Protein AF-A0A5K1FTR0-F1 (afdb_monomer_lite)

InterPro domains:
  IPR002498 Phosphatidylinositol-4-phosphate 4/5-kinase, core [PF01504] (8-85)
  IPR002498 Phosphatidylinositol-4-phosphate 4/5-kinase, core [PS51455] (1-86)
  IPR027483 Phosphatidylinositol-4-phosphate 4/5-kinase, C-terminal domain superfamily [G3DSA:3.30.810.10] (23-86)

pLDDT: mean 89.92, std 11.55, range [56.47, 98.5]

Structure (mmCIF, N/CA/C/O backbone):
data_AF-A0A5K1FTR0-F1
#
_entry.id   AF-A0A5K1FTR0-F1
#
loop_
_atom_site.group_PDB
_atom_site.id
_atom_site.type_symbol
_atom_site.label_atom_id
_atom_site.label_alt_id
_atom_site.label_comp_id
_atom_site.label_asym_id
_atom_site.label_entity_id
_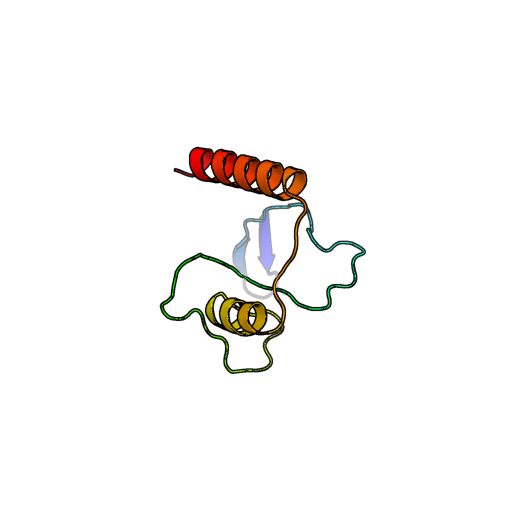atom_site.label_seq_id
_atom_site.pdbx_PDB_ins_code
_atom_site.Cartn_x
_atom_site.Cartn_y
_atom_site.Cartn_z
_atom_site.occupancy
_atom_site.B_iso_or_equiv
_atom_site.auth_seq_id
_atom_site.auth_comp_id
_atom_site.auth_asym_id
_atom_site.auth_atom_id
_atom_site.pdbx_PDB_model_num
ATOM 1 N N . VAL A 1 1 ? -19.302 -4.386 22.460 1.00 66.00 1 VAL A N 1
ATOM 2 C CA . VAL A 1 1 ? -19.917 -5.612 23.025 1.00 66.00 1 VAL A CA 1
ATOM 3 C C . VAL A 1 1 ? -19.295 -5.883 24.388 1.00 66.00 1 VAL A C 1
ATOM 5 O O . VAL A 1 1 ? -18.075 -5.913 24.486 1.00 66.00 1 VAL A O 1
ATOM 8 N N . THR A 1 2 ? -20.102 -6.021 25.443 1.00 57.50 2 THR A N 1
ATOM 9 C CA . THR A 1 2 ? -19.598 -6.344 26.790 1.00 57.50 2 THR A CA 1
ATOM 10 C C . THR A 1 2 ? -19.716 -7.845 27.013 1.00 57.50 2 THR A C 1
ATOM 12 O O . THR A 1 2 ? -20.821 -8.369 27.136 1.00 57.50 2 THR A O 1
ATOM 15 N N . THR A 1 3 ? -18.584 -8.539 27.054 1.00 60.53 3 THR A N 1
ATOM 16 C CA . THR A 1 3 ? -18.516 -9.969 27.375 1.00 60.53 3 THR A CA 1
ATOM 17 C C . THR A 1 3 ? -18.093 -10.128 28.828 1.00 60.53 3 THR A C 1
ATOM 19 O O . THR A 1 3 ? -16.992 -9.735 29.209 1.00 60.53 3 THR A O 1
ATOM 22 N N . LYS A 1 4 ? -18.968 -10.701 29.662 1.00 56.47 4 LYS A N 1
ATOM 23 C CA . LYS A 1 4 ? -18.622 -11.042 31.047 1.00 56.47 4 LYS A CA 1
ATOM 24 C C . LYS A 1 4 ? -17.946 -12.410 31.076 1.00 56.47 4 LYS A C 1
ATOM 26 O O . LYS A 1 4 ? -18.581 -13.420 30.774 1.00 56.47 4 LYS A O 1
ATOM 31 N N . TYR A 1 5 ? -16.677 -12.460 31.474 1.00 58.12 5 TYR A N 1
ATOM 32 C CA . TYR A 1 5 ? -16.006 -13.728 31.745 1.00 58.12 5 TYR A CA 1
ATOM 33 C C . TYR A 1 5 ? -16.514 -14.302 33.074 1.00 58.12 5 TYR A C 1
ATOM 35 O O . TYR A 1 5 ? -16.135 -13.853 34.156 1.00 58.12 5 TYR A O 1
ATOM 43 N N . LEU A 1 6 ? -17.362 -15.334 32.989 1.00 58.53 6 LEU A N 1
ATOM 44 C CA . LEU A 1 6 ? -18.019 -15.992 34.132 1.00 58.53 6 LEU A CA 1
ATOM 45 C C . LEU A 1 6 ? -17.049 -16.583 35.179 1.00 58.53 6 LEU A C 1
ATOM 47 O O . LEU A 1 6 ? -17.484 -16.921 36.273 1.00 58.53 6 LEU A O 1
ATOM 51 N N . LYS A 1 7 ? -15.749 -16.708 34.872 1.00 60.12 7 LYS A N 1
ATOM 52 C CA . LYS A 1 7 ? -14.744 -17.313 35.768 1.00 60.12 7 LYS A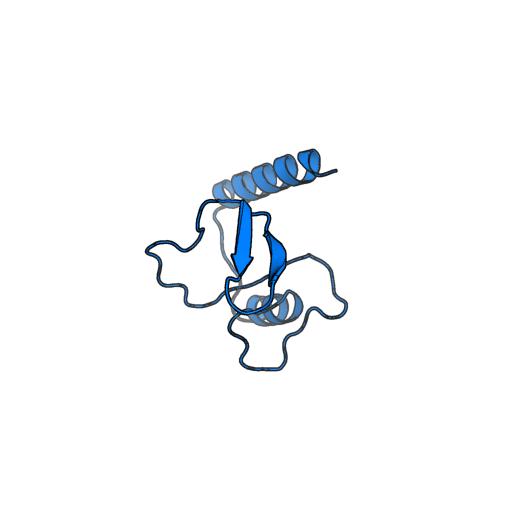 CA 1
ATOM 53 C C . LYS A 1 7 ? -13.917 -16.325 36.599 1.00 60.12 7 LYS A C 1
ATOM 55 O O . LYS A 1 7 ? -13.303 -16.762 37.564 1.00 60.12 7 LYS A O 1
ATOM 60 N N . THR A 1 8 ? -13.872 -15.033 36.262 1.00 65.00 8 THR A N 1
ATOM 61 C CA . THR A 1 8 ? -12.975 -14.066 36.939 1.00 65.00 8 THR A CA 1
ATOM 62 C C . THR A 1 8 ? -13.668 -12.795 37.426 1.00 65.00 8 THR A C 1
ATOM 64 O O . THR A 1 8 ? -13.013 -11.956 38.035 1.00 65.00 8 THR A O 1
ATOM 6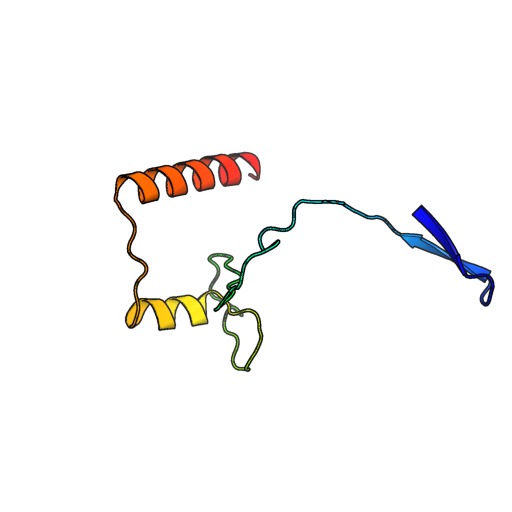7 N N . GLY A 1 9 ? -14.971 -12.617 37.162 1.00 64.88 9 GLY A N 1
ATOM 68 C CA . GLY A 1 9 ? -15.713 -11.402 37.539 1.00 64.88 9 GLY A CA 1
ATOM 69 C C . GLY A 1 9 ? -15.226 -10.127 36.836 1.00 64.88 9 GLY A C 1
ATOM 70 O O . GLY A 1 9 ? -15.738 -9.043 37.098 1.00 64.88 9 GLY A O 1
ATOM 71 N N . LYS A 1 10 ? -14.245 -10.253 35.935 1.00 73.00 10 LYS A N 1
ATOM 72 C CA . LYS A 1 10 ? -13.652 -9.155 35.184 1.00 73.00 10 LYS A CA 1
ATOM 73 C C . LYS A 1 10 ? -14.554 -8.843 33.991 1.00 73.00 10 LYS A C 1
ATOM 75 O O . LYS A 1 10 ? -14.762 -9.689 33.119 1.00 73.00 10 LYS A O 1
ATOM 80 N N . GLU A 1 11 ? -15.123 -7.643 33.980 1.00 73.50 11 GLU A N 1
ATOM 81 C CA . GLU A 1 11 ? -15.860 -7.128 32.828 1.00 73.50 11 GLU A CA 1
ATOM 82 C C . GLU A 1 11 ? -14.866 -6.535 31.829 1.00 73.50 11 GLU A C 1
ATOM 84 O O . GLU A 1 11 ? -14.126 -5.608 32.153 1.00 73.50 11 GLU A O 1
ATOM 89 N N . GLU A 1 12 ? -14.842 -7.076 30.612 1.00 80.38 12 GLU A N 1
ATOM 90 C CA . GLU A 1 12 ? -14.067 -6.520 29.505 1.00 80.38 12 GLU A CA 1
ATOM 91 C C . GLU A 1 12 ? -15.033 -6.011 28.435 1.00 80.38 12 GLU A C 1
ATOM 93 O O . GLU A 1 12 ? -15.921 -6.726 27.955 1.00 80.38 12 GLU A O 1
ATOM 98 N N . LYS A 1 13 ? -14.877 -4.734 28.084 1.00 85.31 13 LYS A N 1
ATOM 99 C CA . LYS A 1 13 ? -15.579 -4.121 26.963 1.00 85.31 13 LYS A CA 1
ATOM 100 C C . LYS A 1 13 ? -14.711 -4.281 25.720 1.00 85.31 13 LYS A C 1
ATOM 102 O O . LYS A 1 13 ? -13.546 -3.900 25.735 1.00 85.31 13 LYS A O 1
ATOM 107 N N . MET A 1 14 ? -15.293 -4.830 24.659 1.00 89.19 14 MET A N 1
ATOM 108 C CA . MET A 1 14 ? -14.640 -4.978 23.361 1.00 89.19 14 MET A CA 1
ATOM 109 C C . MET A 1 14 ? -15.383 -4.159 22.313 1.00 89.19 14 MET A C 1
ATOM 111 O O . MET A 1 14 ? -16.611 -4.242 22.218 1.00 89.19 14 MET A O 1
ATOM 115 N N . ASP A 1 15 ? -14.646 -3.408 21.508 1.00 91.62 15 ASP A N 1
ATOM 116 C CA . ASP A 1 15 ? -15.174 -2.688 20.355 1.00 91.62 15 ASP A CA 1
ATOM 117 C C . ASP A 1 15 ? -14.691 -3.391 19.080 1.00 91.62 15 ASP A C 1
ATOM 119 O O . ASP A 1 15 ? -13.533 -3.791 18.980 1.00 91.62 15 ASP A O 1
ATOM 123 N N . PHE A 1 16 ? -15.600 -3.596 18.127 1.00 92.50 16 PHE A N 1
ATOM 124 C CA . PHE A 1 16 ? -15.333 -4.329 16.889 1.00 92.50 16 PHE A CA 1
ATOM 125 C C . PHE A 1 16 ? -15.747 -3.484 15.689 1.00 92.50 16 PHE A C 1
ATOM 127 O O . PHE A 1 16 ? -16.771 -2.801 15.736 1.00 92.50 16 PHE A O 1
ATOM 134 N N . MET A 1 17 ? -14.988 -3.596 14.601 1.00 94.62 17 MET A N 1
ATOM 135 C CA . MET A 1 17 ? -15.341 -3.061 13.291 1.00 94.62 17 MET A CA 1
ATOM 136 C C . MET A 1 17 ? -15.342 -4.211 12.288 1.00 94.62 17 MET A C 1
ATOM 138 O O . MET A 1 17 ? -14.375 -4.967 12.206 1.00 94.62 17 MET A O 1
ATOM 142 N N . VAL A 1 18 ? -16.436 -4.359 11.546 1.00 96.44 18 VAL A N 1
ATOM 143 C CA . VAL A 1 18 ? -16.537 -5.330 10.453 1.00 96.44 18 VAL A CA 1
ATOM 144 C C . VAL A 1 18 ? -16.265 -4.588 9.153 1.00 96.44 18 VAL A C 1
ATOM 146 O O . VAL A 1 18 ? -16.875 -3.552 8.899 1.00 96.44 18 VAL A O 1
ATOM 149 N N . MET A 1 19 ? -15.338 -5.107 8.353 1.00 97.69 19 MET A N 1
ATOM 150 C CA . MET A 1 19 ? -14.929 -4.533 7.072 1.00 97.69 19 MET A CA 1
ATOM 151 C C . MET A 1 19 ? -14.709 -5.640 6.045 1.00 97.69 19 MET A C 1
ATOM 153 O O . MET A 1 19 ? -14.634 -6.822 6.388 1.00 97.69 19 MET A O 1
ATOM 157 N N . GLU A 1 20 ? -14.599 -5.245 4.782 1.00 97.38 20 GLU A N 1
ATOM 158 C CA . GLU A 1 20 ? -14.276 -6.157 3.693 1.00 97.38 20 GLU A CA 1
ATOM 159 C C . GLU A 1 20 ? -12.876 -6.762 3.858 1.00 97.38 20 GLU A C 1
ATOM 161 O O . GLU A 1 20 ? -11.937 -6.120 4.332 1.00 97.38 20 GLU A O 1
ATOM 166 N N . ASN A 1 21 ? -12.727 -8.015 3.426 1.00 96.06 21 ASN A N 1
ATOM 167 C CA . ASN A 1 21 ? -11.433 -8.680 3.360 1.00 96.06 21 ASN A CA 1
ATOM 168 C C . ASN A 1 21 ? -10.861 -8.555 1.941 1.00 96.06 21 ASN A C 1
ATOM 170 O O . ASN A 1 21 ? -11.332 -9.220 1.017 1.00 96.06 21 ASN A O 1
ATOM 174 N N . LEU A 1 22 ? -9.802 -7.756 1.794 1.00 95.50 22 LEU A N 1
ATOM 175 C CA . LEU A 1 22 ? -9.133 -7.483 0.515 1.00 95.50 22 LEU A CA 1
ATOM 176 C C . LEU A 1 22 ? -8.603 -8.741 -0.200 1.00 95.50 22 LEU A C 1
ATOM 178 O O . LEU A 1 22 ? -8.468 -8.747 -1.424 1.00 95.50 22 LEU A O 1
ATOM 182 N N . PHE A 1 23 ? -8.311 -9.813 0.541 1.00 96.38 23 PHE A N 1
ATOM 183 C CA . PHE A 1 23 ? -7.708 -11.041 0.013 1.00 96.38 23 PHE A CA 1
ATOM 184 C C . PHE A 1 23 ? -8.674 -12.228 -0.038 1.00 96.38 23 PHE A C 1
ATOM 186 O O . PHE A 1 23 ? -8.252 -13.354 -0.305 1.00 96.38 23 PHE A O 1
ATOM 193 N N . PHE A 1 24 ? -9.970 -12.008 0.195 1.00 96.44 24 PHE A N 1
ATOM 194 C CA . PHE A 1 24 ? -10.944 -13.095 0.199 1.00 96.44 24 PHE A CA 1
ATOM 195 C C . PHE A 1 24 ? -10.950 -13.864 -1.133 1.00 96.44 24 PHE A C 1
ATOM 197 O O . PHE A 1 24 ? -11.118 -13.281 -2.205 1.00 96.44 24 PHE A O 1
ATOM 204 N N . GLY A 1 25 ? -10.750 -15.184 -1.060 1.00 96.94 25 GLY A N 1
ATOM 205 C CA . GLY A 1 25 ? -10.738 -16.075 -2.224 1.00 96.94 25 GLY A CA 1
ATOM 206 C C . GLY A 1 25 ? -9.537 -15.910 -3.165 1.00 96.94 25 GLY A C 1
ATOM 207 O O . GLY A 1 25 ? -9.588 -16.411 -4.286 1.00 96.94 25 GLY A O 1
ATOM 208 N N . ARG A 1 26 ? -8.468 -15.211 -2.752 1.00 96.38 26 ARG A N 1
ATOM 209 C CA . ARG A 1 26 ? -7.276 -14.966 -3.581 1.00 96.38 26 ARG A CA 1
ATOM 210 C C . ARG A 1 26 ? -6.047 -15.676 -3.019 1.00 96.38 26 ARG A C 1
ATOM 212 O O . ARG A 1 26 ? -5.811 -15.664 -1.816 1.00 96.38 26 ARG A O 1
ATOM 219 N N . THR A 1 27 ? -5.220 -16.235 -3.899 1.00 96.25 27 THR A N 1
ATOM 220 C CA . THR A 1 27 ? -3.876 -16.711 -3.541 1.00 96.25 27 THR A CA 1
ATOM 221 C C . THR A 1 27 ? -2.885 -15.567 -3.722 1.00 96.25 27 THR A C 1
ATOM 223 O O . THR A 1 27 ? -2.612 -15.152 -4.847 1.00 96.25 27 THR A O 1
ATOM 226 N N . ILE A 1 28 ? -2.364 -15.040 -2.615 1.00 94.88 28 ILE A N 1
ATOM 227 C CA . ILE A 1 28 ? -1.417 -13.922 -2.613 1.00 94.88 28 ILE A CA 1
ATOM 228 C C . ILE A 1 28 ? -0.001 -14.473 -2.472 1.00 94.88 28 ILE A C 1
ATOM 230 O O . ILE A 1 28 ? 0.318 -15.131 -1.487 1.00 94.88 28 ILE A O 1
ATOM 234 N N . SER A 1 29 ? 0.846 -14.221 -3.469 1.00 92.12 29 SER A N 1
ATOM 235 C CA . SER A 1 29 ? 2.240 -14.684 -3.469 1.00 92.12 29 SER A CA 1
ATOM 236 C C . SER A 1 29 ? 3.156 -13.822 -2.603 1.00 92.12 29 SER A C 1
ATOM 238 O O . SER A 1 29 ? 4.202 -14.292 -2.155 1.00 92.12 29 SER A O 1
ATOM 240 N N . ARG A 1 30 ? 2.795 -12.550 -2.402 1.00 91.69 30 ARG A N 1
ATOM 241 C CA . ARG A 1 30 ? 3.563 -11.598 -1.606 1.00 91.69 30 ARG A CA 1
ATOM 242 C C . ARG A 1 30 ? 2.690 -10.433 -1.155 1.00 91.69 30 ARG A C 1
ATOM 244 O O . ARG A 1 30 ? 1.929 -9.894 -1.956 1.00 91.69 30 ARG A O 1
ATOM 251 N N . THR A 1 31 ? 2.860 -10.023 0.095 1.00 94.88 31 THR A N 1
ATOM 252 C CA . THR A 1 31 ? 2.109 -8.922 0.705 1.00 94.88 31 THR A CA 1
ATOM 253 C C . THR A 1 31 ? 3.063 -7.814 1.124 1.00 94.88 31 THR A C 1
ATOM 255 O O . THR A 1 31 ? 4.147 -8.090 1.640 1.00 94.88 31 THR A O 1
ATOM 258 N N . TYR A 1 32 ? 2.643 -6.568 0.915 1.00 95.06 32 TYR A N 1
ATOM 259 C CA . TYR A 1 32 ? 3.382 -5.383 1.327 1.00 95.06 32 TYR A CA 1
ATOM 260 C C . TYR A 1 32 ? 2.487 -4.457 2.157 1.00 95.06 32 TYR A C 1
ATOM 262 O O . TYR A 1 32 ? 1.360 -4.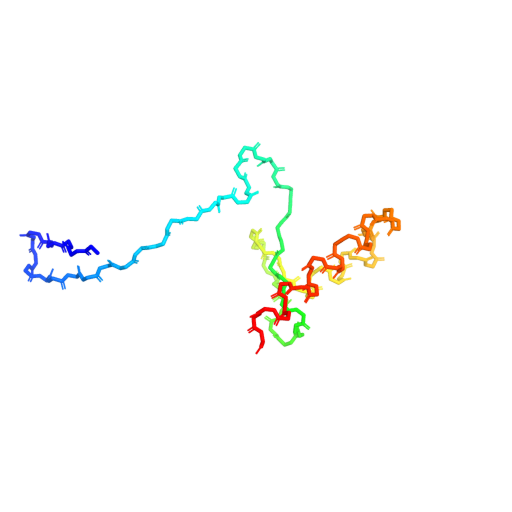175 1.754 1.00 95.06 32 TYR A O 1
ATOM 270 N N . ASP A 1 33 ? 2.999 -3.968 3.284 1.00 95.38 33 ASP A N 1
ATOM 271 C CA . ASP A 1 33 ? 2.477 -2.791 3.984 1.00 95.38 33 ASP A CA 1
ATOM 272 C C . ASP A 1 33 ? 3.342 -1.600 3.561 1.00 95.38 33 ASP A C 1
ATOM 274 O O . ASP A 1 33 ? 4.544 -1.595 3.817 1.00 95.38 33 ASP A O 1
ATOM 278 N N . LEU A 1 34 ? 2.752 -0.611 2.890 1.00 96.69 34 LEU A N 1
ATOM 279 C CA . LEU A 1 34 ? 3.457 0.550 2.343 1.00 96.69 34 LEU A CA 1
ATOM 280 C C . LEU A 1 34 ? 2.927 1.823 2.998 1.00 96.69 34 LEU A C 1
ATOM 282 O O . LEU A 1 34 ? 1.722 2.065 3.013 1.00 96.69 34 LEU A O 1
ATOM 286 N N . LYS A 1 35 ? 3.832 2.647 3.527 1.00 95.44 35 LYS A N 1
ATOM 287 C CA . LYS A 1 35 ? 3.498 3.912 4.205 1.00 95.44 35 LYS A CA 1
ATOM 288 C C . LYS A 1 35 ? 4.169 5.131 3.579 1.00 95.44 35 LYS A C 1
ATOM 290 O O . LYS A 1 35 ? 3.848 6.252 3.959 1.00 95.44 35 LYS A O 1
ATOM 295 N N . GLY A 1 36 ? 5.113 4.936 2.660 1.00 94.38 36 GLY A N 1
ATOM 296 C CA . GLY A 1 36 ? 5.875 6.002 2.008 1.00 94.38 36 GLY A CA 1
ATOM 297 C C . GLY A 1 36 ? 6.956 6.642 2.887 1.00 94.38 36 GLY A C 1
ATOM 298 O O . GLY A 1 36 ? 7.694 7.505 2.417 1.00 94.38 36 GLY A O 1
ATOM 299 N N . SER A 1 37 ? 7.081 6.227 4.150 1.00 93.62 37 SER A N 1
ATOM 300 C CA . SER A 1 37 ? 8.193 6.607 5.021 1.00 93.62 37 SER A CA 1
ATOM 301 C C . SER A 1 37 ? 9.380 5.656 4.842 1.00 93.62 37 SER A C 1
ATOM 303 O O . SER A 1 37 ? 9.236 4.545 4.340 1.00 93.62 37 SER A O 1
ATOM 305 N N . THR A 1 38 ? 10.574 6.091 5.246 1.00 86.00 38 THR A N 1
ATOM 306 C CA . THR A 1 38 ? 11.811 5.298 5.106 1.00 86.00 38 THR A CA 1
ATOM 307 C C . THR A 1 38 ? 12.251 4.669 6.426 1.00 86.00 38 THR A C 1
ATOM 309 O O . THR A 1 38 ? 12.564 3.487 6.503 1.00 86.00 38 THR A O 1
ATOM 312 N N . ARG A 1 39 ? 12.211 5.425 7.527 1.00 92.44 39 ARG A N 1
ATOM 313 C CA . ARG A 1 39 ? 12.687 4.940 8.830 1.00 92.44 39 ARG A CA 1
ATOM 314 C C . ARG A 1 39 ? 11.881 3.735 9.328 1.00 92.44 39 ARG A C 1
ATOM 316 O O . ARG A 1 39 ? 10.667 3.826 9.488 1.00 92.44 39 ARG A O 1
ATOM 323 N N . SER A 1 40 ? 12.586 2.659 9.687 1.00 90.25 40 SER A N 1
ATOM 324 C CA . SER A 1 40 ? 11.996 1.428 10.241 1.00 90.25 40 SER A CA 1
ATOM 325 C C . SER A 1 40 ? 11.002 0.751 9.289 1.00 90.25 40 SER A C 1
ATOM 327 O O . SER A 1 40 ? 10.014 0.168 9.734 1.00 90.25 40 SER A O 1
ATOM 329 N N . ARG A 1 41 ? 11.259 0.837 7.976 1.00 94.88 41 ARG A N 1
ATOM 330 C CA . ARG A 1 41 ? 10.441 0.219 6.923 1.00 94.88 41 ARG A CA 1
ATOM 331 C C . ARG A 1 41 ? 11.182 -0.873 6.148 1.00 94.88 41 ARG A C 1
ATOM 333 O O . ARG A 1 41 ? 10.867 -1.1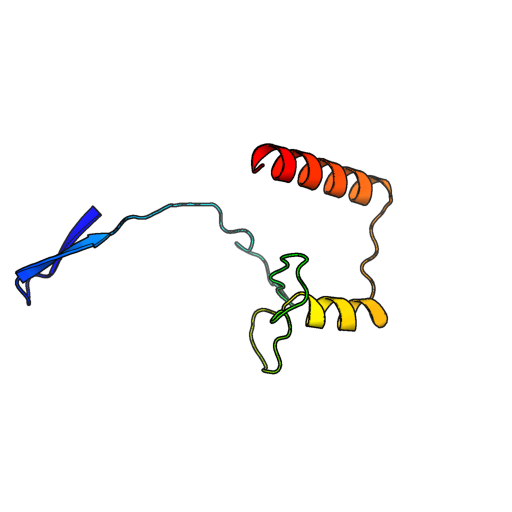20 4.990 1.00 94.88 41 ARG A O 1
ATOM 340 N N . TYR A 1 42 ? 12.117 -1.555 6.807 1.00 93.19 42 TYR A N 1
ATOM 341 C CA . TYR A 1 42 ? 12.745 -2.782 6.319 1.00 93.19 42 TYR A CA 1
ATOM 342 C C . TYR A 1 42 ? 12.428 -3.940 7.253 1.00 93.19 42 TYR A C 1
ATOM 344 O O . TYR A 1 42 ? 12.553 -3.810 8.472 1.00 93.19 42 TYR A O 1
ATOM 352 N N . ASN A 1 43 ? 12.042 -5.070 6.674 1.00 91.44 43 ASN A N 1
ATOM 353 C CA . ASN A 1 43 ? 11.871 -6.322 7.387 1.00 91.44 43 ASN A CA 1
ATOM 354 C C . ASN A 1 43 ? 13.016 -7.267 7.004 1.00 91.44 43 ASN A C 1
ATOM 356 O O . ASN A 1 43 ? 13.166 -7.600 5.828 1.00 91.44 43 ASN A O 1
ATOM 360 N N . ALA A 1 44 ? 13.852 -7.632 7.978 1.00 81.31 44 ALA A N 1
ATOM 361 C CA . ALA A 1 44 ? 15.032 -8.473 7.756 1.00 81.31 44 ALA A CA 1
ATOM 362 C C . ALA A 1 44 ? 14.729 -9.977 7.841 1.00 81.31 44 ALA A C 1
ATOM 364 O O . ALA A 1 44 ? 15.496 -10.784 7.317 1.00 81.31 44 ALA A O 1
ATOM 365 N N . ASP A 1 45 ? 13.615 -10.340 8.477 1.00 76.31 45 ASP A N 1
ATOM 366 C CA . ASP A 1 45 ? 13.200 -11.723 8.690 1.00 76.31 45 ASP A CA 1
ATOM 367 C C . ASP A 1 45 ? 12.243 -12.202 7.584 1.00 76.31 45 ASP A C 1
ATOM 369 O O . ASP A 1 45 ? 11.677 -11.400 6.837 1.00 76.31 45 ASP A O 1
ATOM 373 N N . ASN A 1 46 ? 11.988 -13.517 7.523 1.00 70.69 46 ASN A N 1
ATOM 374 C CA . ASN A 1 46 ? 10.966 -14.153 6.671 1.00 70.69 46 ASN A CA 1
ATOM 375 C C . ASN A 1 46 ? 9.528 -13.817 7.123 1.00 70.69 46 ASN A C 1
ATOM 377 O O . ASN A 1 46 ? 8.681 -14.698 7.276 1.00 70.69 46 ASN A O 1
ATOM 381 N N . SER A 1 47 ? 9.248 -12.548 7.395 1.00 81.88 47 SER A N 1
ATOM 382 C CA . SER A 1 47 ? 7.907 -12.096 7.716 1.00 81.88 47 SER A CA 1
ATOM 383 C C . SER A 1 47 ? 6.986 -12.275 6.515 1.00 81.88 47 SER A C 1
ATOM 385 O O . SER A 1 47 ? 7.371 -12.046 5.369 1.00 81.88 47 SER A O 1
ATOM 387 N N . GLU A 1 48 ? 5.738 -12.642 6.792 1.00 87.19 48 GLU A N 1
ATOM 388 C CA . GLU A 1 48 ? 4.701 -12.789 5.769 1.00 87.19 48 GLU A CA 1
ATOM 389 C C . GLU A 1 48 ? 4.345 -11.451 5.095 1.00 87.19 48 GLU A C 1
ATOM 391 O O . GLU A 1 48 ? 3.820 -11.441 3.980 1.00 87.19 48 GLU A O 1
ATOM 396 N N . VAL A 1 49 ? 4.646 -10.322 5.754 1.00 93.12 49 VAL A N 1
ATOM 397 C CA . VAL A 1 49 ? 4.371 -8.972 5.251 1.00 93.12 49 VAL A CA 1
ATOM 398 C C . VAL A 1 49 ? 5.664 -8.166 5.154 1.00 93.12 49 VAL A C 1
ATOM 400 O O . VAL A 1 49 ? 6.360 -7.915 6.141 1.00 93.12 49 VAL A O 1
ATOM 403 N N . LEU A 1 50 ? 5.968 -7.736 3.934 1.00 95.06 50 LEU A N 1
ATOM 404 C CA . LEU A 1 50 ? 7.135 -6.926 3.603 1.00 95.06 50 LEU A CA 1
ATOM 405 C C . LEU A 1 50 ? 6.803 -5.434 3.667 1.00 95.06 50 LEU A C 1
ATOM 407 O O . LEU A 1 50 ? 5.638 -5.045 3.623 1.00 95.06 50 LEU A O 1
ATOM 411 N N . LEU A 1 51 ? 7.832 -4.594 3.759 1.00 96.12 51 LEU A N 1
ATOM 412 C CA . LEU A 1 51 ? 7.676 -3.152 3.955 1.00 96.12 51 LEU A CA 1
ATOM 413 C C . LEU A 1 51 ? 8.272 -2.346 2.789 1.00 96.12 51 LEU A C 1
ATOM 415 O O . LEU A 1 51 ? 8.737 -2.909 1.795 1.00 96.12 51 LEU A O 1
ATOM 419 N N . ASP A 1 52 ? 8.239 -1.019 2.901 1.00 96.06 52 ASP A N 1
ATOM 420 C CA . ASP A 1 52 ? 8.636 -0.078 1.850 1.00 96.06 52 ASP A CA 1
ATOM 421 C C . ASP A 1 52 ? 10.066 -0.306 1.333 1.00 96.06 52 ASP A C 1
ATOM 423 O O . ASP A 1 52 ? 10.274 -0.345 0.121 1.00 96.06 52 ASP A O 1
ATOM 427 N N . GLU A 1 53 ? 11.054 -0.512 2.209 1.00 94.88 53 GLU A N 1
ATOM 428 C CA . GLU A 1 53 ? 12.443 -0.718 1.776 1.00 94.88 53 GLU A CA 1
ATOM 429 C C . GLU A 1 53 ? 12.615 -2.069 1.064 1.00 94.88 53 GLU A C 1
ATOM 431 O O . GLU A 1 53 ? 13.255 -2.126 0.013 1.00 94.88 53 GLU A O 1
ATOM 436 N N . ASN A 1 54 ? 11.950 -3.133 1.538 1.00 94.50 54 ASN A N 1
ATOM 437 C CA . ASN A 1 54 ? 11.927 -4.420 0.832 1.00 94.50 54 ASN A CA 1
ATOM 438 C C . ASN A 1 54 ? 11.279 -4.286 -0.559 1.00 94.50 54 ASN A C 1
ATOM 440 O O . ASN A 1 54 ? 11.697 -4.927 -1.524 1.00 94.50 54 ASN A O 1
ATOM 444 N N . PHE A 1 55 ? 10.229 -3.468 -0.675 1.00 94.88 55 PHE A N 1
ATOM 445 C CA . PHE A 1 55 ? 9.551 -3.219 -1.943 1.00 94.88 55 PHE A CA 1
ATOM 446 C C . PHE A 1 55 ? 10.452 -2.476 -2.934 1.00 94.88 55 PHE A C 1
ATOM 448 O O . PHE A 1 55 ? 10.542 -2.875 -4.095 1.00 94.88 55 PHE A O 1
ATOM 455 N N . LEU A 1 56 ? 11.178 -1.454 -2.473 1.00 94.19 56 LEU A N 1
ATOM 456 C CA . LEU A 1 56 ? 12.133 -0.709 -3.296 1.00 94.19 56 LEU A CA 1
ATOM 457 C C . LEU A 1 56 ? 13.263 -1.596 -3.834 1.00 94.19 56 LEU A C 1
ATOM 459 O O . LEU A 1 56 ? 13.648 -1.456 -4.994 1.00 94.19 56 LEU A O 1
ATOM 463 N N . GLU A 1 57 ? 13.780 -2.525 -3.031 1.00 93.75 57 GLU A N 1
ATOM 464 C CA . GLU A 1 57 ? 14.787 -3.493 -3.484 1.00 93.75 57 GLU A CA 1
ATOM 465 C C . GLU A 1 57 ? 14.254 -4.415 -4.581 1.00 93.75 57 GLU A C 1
ATOM 467 O O . GLU A 1 57 ? 14.926 -4.643 -5.590 1.00 93.75 57 GLU A O 1
ATOM 472 N N . VAL A 1 58 ? 13.021 -4.900 -4.421 1.00 93.25 58 VAL A N 1
ATOM 473 C CA . VAL A 1 58 ? 12.374 -5.750 -5.424 1.00 93.25 58 VAL A CA 1
ATOM 474 C C . VAL A 1 58 ? 12.132 -4.972 -6.710 1.00 93.25 58 VAL A C 1
ATOM 476 O O . VAL A 1 58 ? 12.470 -5.477 -7.774 1.00 93.25 58 VAL A O 1
ATOM 479 N N . LEU A 1 59 ? 11.644 -3.731 -6.645 1.00 93.88 59 LEU A N 1
ATOM 480 C CA . LEU A 1 59 ? 11.385 -2.915 -7.836 1.00 93.88 59 LEU A CA 1
ATOM 481 C C . LEU A 1 59 ? 12.636 -2.648 -8.686 1.00 93.88 59 LEU A C 1
ATOM 483 O O . LEU A 1 59 ? 12.511 -2.457 -9.894 1.00 93.88 59 LEU A O 1
ATOM 487 N N . ARG A 1 60 ? 13.840 -2.668 -8.093 1.00 93.38 60 ARG A N 1
ATOM 488 C CA . ARG A 1 60 ? 15.106 -2.535 -8.842 1.00 93.38 60 ARG A CA 1
ATOM 489 C C . ARG A 1 60 ? 15.369 -3.708 -9.782 1.00 93.38 60 ARG A C 1
ATOM 491 O O . ARG A 1 60 ? 16.037 -3.530 -10.794 1.00 93.38 60 ARG A O 1
ATOM 498 N N . THR A 1 61 ? 14.886 -4.898 -9.433 1.00 94.38 61 THR A N 1
ATOM 499 C CA . THR A 1 61 ? 15.129 -6.136 -10.193 1.00 94.38 61 THR A CA 1
ATOM 500 C C . THR A 1 61 ? 13.880 -6.642 -10.911 1.00 94.38 61 THR A C 1
ATOM 502 O O . THR A 1 61 ? 13.990 -7.284 -11.951 1.00 94.38 61 THR A O 1
ATOM 505 N N . ASN A 1 62 ? 12.699 -6.325 -10.387 1.00 93.12 62 ASN A N 1
ATOM 506 C CA . ASN A 1 62 ? 11.399 -6.740 -10.891 1.00 93.12 62 ASN A CA 1
ATOM 507 C C . ASN A 1 62 ? 10.385 -5.584 -10.763 1.00 93.12 62 ASN A C 1
ATOM 509 O O . ASN A 1 62 ? 9.602 -5.543 -9.807 1.00 93.12 62 ASN A O 1
ATOM 513 N N . PRO A 1 63 ? 10.425 -4.606 -11.683 1.00 93.56 63 PRO A N 1
ATOM 514 C CA . PRO A 1 63 ? 9.518 -3.465 -11.659 1.00 93.56 63 PRO A CA 1
ATOM 515 C C . PRO A 1 63 ? 8.067 -3.870 -11.956 1.00 93.56 63 PRO A C 1
ATOM 517 O O . PRO A 1 63 ? 7.798 -4.793 -12.725 1.00 93.56 63 PRO A O 1
ATOM 520 N N . ILE A 1 64 ? 7.117 -3.136 -11.372 1.00 92.69 64 ILE A N 1
ATOM 521 C CA . ILE A 1 64 ? 5.690 -3.293 -11.674 1.00 92.69 64 ILE A CA 1
ATOM 522 C C . ILE A 1 64 ? 5.346 -2.446 -12.894 1.00 92.69 64 ILE A C 1
ATOM 524 O O . ILE A 1 64 ? 5.478 -1.222 -12.874 1.00 92.69 64 ILE A O 1
ATOM 528 N N . PHE A 1 65 ? 4.853 -3.102 -13.939 1.00 93.94 65 PHE A N 1
ATOM 529 C CA . PHE A 1 65 ? 4.377 -2.438 -15.144 1.00 93.94 65 PHE A CA 1
ATOM 530 C C . PHE A 1 65 ? 2.857 -2.297 -15.113 1.00 93.94 65 PHE A C 1
ATOM 532 O O . PHE A 1 65 ? 2.133 -3.270 -14.911 1.00 93.94 65 PHE A O 1
ATOM 539 N N . LEU A 1 66 ? 2.383 -1.077 -15.353 1.00 95.50 66 LEU A N 1
ATOM 540 C CA . LEU A 1 66 ? 0.970 -0.741 -15.507 1.00 95.50 66 LEU A CA 1
ATOM 541 C C . LEU A 1 66 ? 0.770 -0.086 -16.872 1.00 95.50 66 LEU A C 1
ATOM 543 O O . LEU A 1 66 ? 1.659 0.618 -17.359 1.00 95.50 66 LEU A O 1
ATOM 547 N N . ARG A 1 67 ? -0.408 -0.269 -17.478 1.00 97.75 67 ARG A N 1
ATOM 548 C CA . ARG A 1 67 ? -0.797 0.573 -18.615 1.00 97.75 67 ARG A CA 1
ATOM 549 C C . ARG A 1 67 ? -0.976 2.008 -18.125 1.00 97.75 67 ARG A C 1
ATOM 551 O O . ARG A 1 67 ? -1.367 2.230 -16.979 1.00 97.75 67 ARG A O 1
ATOM 558 N N . SER A 1 68 ? -0.738 2.980 -19.001 1.00 97.88 68 SER A N 1
ATOM 559 C CA . SER A 1 68 ? -0.861 4.399 -18.646 1.00 97.88 68 SER A CA 1
ATOM 560 C C . SER A 1 68 ? -2.252 4.757 -18.117 1.00 97.88 68 SER A C 1
ATOM 562 O O . SER A 1 68 ? -2.363 5.509 -17.154 1.00 97.88 68 SER A O 1
ATOM 564 N N . GLU A 1 69 ? -3.304 4.174 -18.694 1.00 98.06 69 GLU A N 1
ATOM 565 C CA . GLU A 1 69 ? -4.686 4.373 -18.240 1.00 98.06 69 GLU A CA 1
ATOM 566 C C . GLU A 1 69 ? -4.906 3.843 -16.816 1.00 98.06 69 GLU A C 1
ATOM 568 O O . GLU A 1 69 ? -5.384 4.581 -15.957 1.00 98.06 69 GLU A O 1
ATOM 573 N N . ASP A 1 70 ? -4.477 2.607 -16.532 1.00 98.19 70 ASP A N 1
ATOM 574 C CA . ASP A 1 70 ? -4.622 2.002 -15.201 1.00 98.19 70 ASP A CA 1
ATOM 575 C C . ASP A 1 70 ? -3.830 2.787 -14.144 1.00 98.19 70 ASP A C 1
ATOM 577 O O . ASP A 1 70 ? -4.321 3.014 -13.037 1.00 98.19 70 ASP A O 1
ATOM 581 N N . LYS A 1 71 ? -2.617 3.247 -14.494 1.00 97.62 71 LYS A N 1
ATOM 582 C CA . LYS A 1 71 ? -1.786 4.091 -13.624 1.00 97.62 71 LYS A CA 1
ATOM 583 C C . LYS A 1 71 ? -2.501 5.396 -13.279 1.00 97.62 71 LYS A C 1
ATOM 585 O O . LYS A 1 71 ? -2.563 5.752 -12.107 1.00 97.62 71 LYS A O 1
ATOM 590 N N . HIS A 1 72 ? -3.088 6.074 -14.265 1.00 98.12 72 HIS A N 1
ATOM 591 C CA . HIS A 1 72 ? -3.842 7.304 -14.026 1.00 98.12 72 HIS A CA 1
ATOM 592 C C . HIS A 1 72 ? -5.088 7.085 -13.163 1.00 98.12 72 HIS A C 1
ATOM 594 O O . HIS A 1 72 ? -5.387 7.913 -12.301 1.00 98.12 72 HIS A O 1
ATOM 600 N N . CYS A 1 73 ? -5.811 5.982 -13.368 1.00 98.50 73 CYS A N 1
ATOM 601 C CA . CYS A 1 73 ? -6.946 5.623 -12.522 1.00 98.50 73 CYS A CA 1
ATOM 602 C C . CYS A 1 73 ? -6.515 5.388 -11.069 1.00 98.50 73 CYS A C 1
ATOM 604 O O . CYS A 1 73 ? -7.140 5.937 -10.161 1.00 98.50 73 CYS A O 1
ATOM 606 N N . LEU A 1 74 ? -5.434 4.632 -10.853 1.00 97.81 74 LEU A N 1
ATOM 607 C CA . LEU A 1 74 ? -4.893 4.367 -9.521 1.00 97.81 74 LEU A CA 1
ATOM 608 C C . LEU A 1 74 ? -4.434 5.656 -8.828 1.00 97.81 74 LEU A C 1
ATOM 610 O O . LEU A 1 74 ? -4.815 5.904 -7.689 1.00 97.81 74 LEU A O 1
ATOM 614 N N . GLU A 1 75 ? -3.665 6.498 -9.519 1.00 97.88 75 GLU A N 1
ATOM 615 C CA . GLU A 1 75 ? -3.184 7.777 -8.981 1.00 97.88 75 GLU A CA 1
ATOM 616 C C . GLU A 1 75 ? -4.340 8.692 -8.573 1.00 97.88 75 GLU A C 1
ATOM 618 O O . GLU A 1 75 ? -4.301 9.292 -7.502 1.00 97.88 75 GLU A O 1
ATOM 623 N N . ARG A 1 76 ? -5.396 8.770 -9.393 1.00 98.44 76 ARG A N 1
ATOM 624 C CA . ARG A 1 76 ? -6.582 9.572 -9.074 1.00 98.44 76 ARG A CA 1
ATOM 625 C C . ARG A 1 76 ? -7.343 9.022 -7.868 1.00 98.44 76 ARG A C 1
ATOM 627 O O . ARG A 1 76 ? -7.778 9.813 -7.038 1.00 98.44 76 ARG A O 1
ATOM 634 N N . ALA A 1 77 ? -7.511 7.702 -7.773 1.00 98.44 77 ALA A N 1
ATOM 635 C CA . ALA A 1 77 ? -8.165 7.077 -6.625 1.00 98.44 77 ALA A CA 1
ATOM 636 C C . ALA A 1 77 ? -7.391 7.370 -5.330 1.00 98.44 77 ALA A C 1
ATOM 638 O O . ALA A 1 77 ? -7.960 7.912 -4.388 1.00 98.44 77 ALA A O 1
ATOM 639 N N . VAL A 1 78 ? -6.073 7.141 -5.335 1.00 97.69 78 VAL A N 1
ATOM 640 C CA . VAL A 1 78 ? -5.202 7.431 -4.185 1.00 97.69 78 VAL A CA 1
ATOM 641 C C . VAL A 1 78 ? -5.227 8.918 -3.826 1.00 97.69 78 VAL A C 1
ATOM 643 O O . VAL A 1 78 ? -5.303 9.255 -2.648 1.00 97.69 78 VAL A O 1
ATOM 646 N N . TRP A 1 79 ? -5.197 9.820 -4.812 1.00 98.31 79 TRP A N 1
ATOM 647 C CA . TRP A 1 79 ? -5.290 11.262 -4.568 1.00 98.31 79 TRP A CA 1
ATOM 648 C C . TRP A 1 79 ? -6.596 11.647 -3.870 1.00 98.31 79 TRP A C 1
ATOM 650 O O . TRP A 1 79 ? -6.578 12.402 -2.900 1.00 98.31 79 TRP A O 1
ATOM 660 N N . ASN A 1 80 ? -7.727 11.125 -4.343 1.00 98.50 80 ASN A N 1
ATOM 661 C CA . ASN A 1 80 ? -9.032 11.420 -3.759 1.00 98.50 80 ASN A CA 1
ATOM 662 C C . ASN A 1 80 ? -9.135 10.891 -2.323 1.00 98.50 80 ASN A C 1
ATOM 664 O O . ASN A 1 80 ? -9.563 11.626 -1.435 1.00 98.50 80 ASN A O 1
ATOM 668 N N . ASP A 1 81 ? -8.696 9.654 -2.089 1.00 98.31 81 ASP A N 1
ATOM 669 C CA . ASP A 1 81 ? -8.755 9.019 -0.771 1.00 98.31 81 ASP A CA 1
ATOM 670 C C . ASP A 1 81 ? -7.824 9.715 0.228 1.00 98.31 81 ASP A C 1
ATOM 672 O O . ASP A 1 81 ? -8.211 9.986 1.363 1.00 98.31 81 ASP A O 1
ATOM 676 N N . THR A 1 82 ? -6.608 10.074 -0.194 1.00 97.44 82 THR A N 1
ATOM 677 C CA . THR A 1 82 ? -5.676 10.825 0.663 1.00 97.44 82 THR A CA 1
ATOM 678 C C . THR A 1 82 ? -6.169 12.238 0.942 1.00 97.44 82 THR A C 1
ATOM 680 O O . THR A 1 82 ? -6.072 12.669 2.084 1.00 97.44 82 THR A O 1
ATOM 683 N N . SER A 1 83 ? -6.779 12.912 -0.041 1.00 97.88 83 SER A N 1
ATOM 684 C CA . SER A 1 83 ? -7.416 14.222 0.157 1.00 97.88 83 SER A CA 1
ATOM 685 C C . SER A 1 83 ? -8.605 14.161 1.119 1.00 97.88 83 SER A C 1
ATOM 687 O O . SER A 1 83 ? -8.895 15.145 1.783 1.00 97.88 83 SER A O 1
ATOM 689 N N . PHE A 1 84 ? -9.319 13.033 1.191 1.00 98.38 84 PHE A N 1
ATOM 690 C CA . PHE A 1 84 ? -10.406 12.840 2.155 1.00 98.38 84 PHE A CA 1
ATOM 691 C C . PHE A 1 84 ? -9.891 12.626 3.588 1.00 98.38 84 PHE A C 1
ATOM 693 O O . PHE A 1 84 ? -10.555 13.015 4.547 1.00 98.38 84 PHE A O 1
ATOM 700 N N . LEU A 1 85 ? -8.725 11.9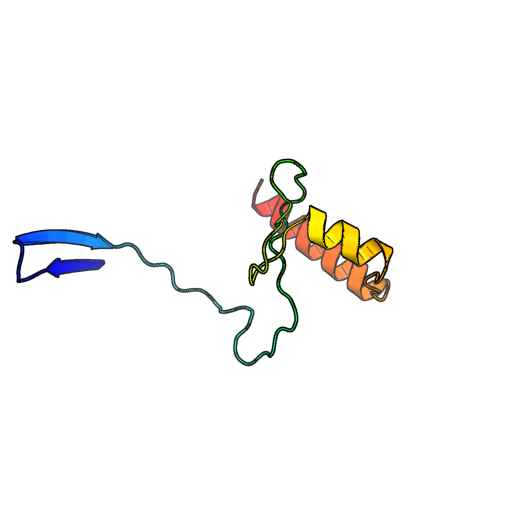93 3.741 1.00 97.31 85 LEU A N 1
ATOM 701 C CA . LEU A 1 85 ? -8.132 11.680 5.045 1.00 97.31 85 LEU A CA 1
ATOM 702 C C . LEU A 1 85 ? -7.335 12.844 5.665 1.00 97.31 85 LEU A C 1
ATOM 704 O O . LEU A 1 85 ? -6.967 12.743 6.839 1.00 97.31 85 LEU A O 1
ATOM 708 N N . THR A 1 86 ? -7.057 13.907 4.903 1.00 91.81 86 THR A N 1
ATOM 709 C CA . THR A 1 86 ? -6.332 15.120 5.336 1.00 91.81 86 THR A CA 1
ATOM 710 C C . THR A 1 86 ? -7.248 16.326 5.446 1.00 91.81 86 THR A C 1
ATOM 712 O O . THR A 1 86 ? -7.195 17.002 6.496 1.00 91.81 86 THR A O 1
#

Secondary structure (DSSP, 8-state):
-EEE-TTT--EEE--------TTTT---S-EE---S--TT----S--SEE-HHHHHHHHHHSPPP--HHHHHHHHHHHHHHHHHH-

Radius of gyration: 19.55 Å; chains: 1; bounding box: 35×32×56 Å

Foldseek 3Di:
DWDQDPPPRDIDDDDDDDDDDPQPPHDDPAAEDEDPDDPPFQDPDPDRYHGDVVVVVCCVVPNDDDDPVVVVVVVVVVVVVVVVVD

Sequence (86 aa):
VTTKYLKTGKEEKMDFMVMENLFFGRTISRTYDLKGSTRSRYNADNSEVLLDENFLEVLRTNPIFLRSEDKHCLERAVWNDTSFLT

Organism: NCBI:txid210225